Protein AF-A0A7J6WKR5-F1 (afdb_monomer)

Mean predicted aligned error: 14.26 Å

Nearest PDB structures (foldseek):
  4quv-assembly3_A  TM=8.326E-01  e=6.823E-03  Methylotuvimicrobium alcaliphilum 20Z
  4quv-assembly3_B  TM=7.853E-01  e=2.421E-02  Methylotuvimicrobium alcaliphilum 20Z
  8pmq-assembly1_9  TM=2.201E-01  e=3.379E+00  Saccharomyces cerevisiae

Secondary structure (DSSP, 8-state):
-PPPPPPPPPPPP--GGGSTT-S-TT--HHHHHHHHHHHHH-----SS-HHHHHHHHHHHHHHHHHHHHHHHHHHHHSTT-HHHHHHHHHHHHHHHHHHTSPPPPHHHHHHHHHHHHHHHHHHHHS--EEEE-PPPTTS---EEEE-HHHHHHHHHHHHHHHH-

Structure (mmCIF, N/CA/C/O backbone):
data_AF-A0A7J6WKR5-F1
#
_entry.id   AF-A0A7J6WKR5-F1
#
loop_
_atom_site.group_PDB
_atom_site.id
_atom_site.type_symbol
_atom_site.label_atom_id
_atom_site.label_alt_id
_atom_site.label_comp_id
_atom_site.label_asym_id
_atom_site.label_entity_id
_atom_site.label_seq_id
_atom_site.pdbx_PDB_ins_code
_atom_site.Cartn_x
_atom_site.Cartn_y
_atom_site.Cartn_z
_atom_site.occupancy
_atom_site.B_iso_or_equiv
_atom_site.auth_seq_id
_atom_site.auth_comp_id
_atom_site.auth_asym_id
_atom_site.auth_atom_id
_atom_site.pdbx_PDB_model_num
ATOM 1 N N . MET A 1 1 ? 6.166 -22.348 -33.312 1.00 37.72 1 MET A N 1
ATOM 2 C CA . MET A 1 1 ? 7.416 -22.654 -32.580 1.00 37.72 1 MET A CA 1
ATOM 3 C C . MET A 1 1 ? 8.183 -21.352 -32.385 1.00 37.72 1 MET A C 1
ATOM 5 O O . MET A 1 1 ? 8.940 -20.948 -33.257 1.00 37.72 1 MET A O 1
ATOM 9 N N . HIS A 1 2 ? 7.884 -20.626 -31.305 1.00 41.44 2 HIS A N 1
ATOM 10 C CA . HIS A 1 2 ? 8.525 -19.345 -31.001 1.00 41.44 2 HIS A CA 1
ATOM 11 C C . HIS A 1 2 ? 9.958 -19.593 -30.516 1.00 41.44 2 HIS A C 1
ATOM 13 O O . HIS A 1 2 ? 10.165 -20.259 -29.505 1.00 41.44 2 HIS A O 1
ATOM 19 N N . ARG A 1 3 ? 10.943 -19.084 -31.263 1.00 36.41 3 ARG A N 1
ATOM 20 C CA . ARG A 1 3 ? 12.356 -19.072 -30.868 1.00 36.41 3 ARG A CA 1
ATOM 21 C C . ARG A 1 3 ? 12.500 -18.198 -29.621 1.00 36.41 3 ARG A C 1
ATOM 23 O O . ARG A 1 3 ? 12.219 -17.004 -29.682 1.00 36.41 3 ARG A O 1
ATOM 30 N N . ALA A 1 4 ? 12.948 -18.788 -28.517 1.00 44.19 4 ALA A N 1
ATOM 31 C CA . ALA A 1 4 ? 13.496 -18.032 -27.401 1.00 44.19 4 ALA A CA 1
ATOM 32 C C . ALA A 1 4 ? 14.691 -17.218 -27.924 1.00 44.19 4 ALA A C 1
ATOM 34 O O . ALA A 1 4 ? 15.640 -17.789 -28.465 1.00 44.19 4 ALA A O 1
ATOM 35 N N . ALA A 1 5 ? 14.619 -15.890 -27.831 1.00 51.00 5 ALA A N 1
ATOM 36 C CA . ALA A 1 5 ? 15.780 -15.045 -28.067 1.00 51.00 5 ALA A CA 1
ATOM 37 C C . ALA A 1 5 ? 16.771 -15.282 -26.920 1.00 51.00 5 ALA A C 1
ATOM 39 O O . ALA A 1 5 ? 16.381 -15.256 -25.752 1.00 51.00 5 ALA A O 1
ATOM 40 N N . ALA A 1 6 ? 18.027 -15.574 -27.260 1.00 41.28 6 ALA A N 1
ATOM 41 C CA . ALA A 1 6 ? 19.091 -15.796 -26.289 1.00 41.28 6 ALA A CA 1
ATOM 42 C C . ALA A 1 6 ? 19.244 -14.579 -25.351 1.00 41.28 6 ALA A C 1
ATOM 44 O O . ALA A 1 6 ? 19.039 -13.446 -25.802 1.00 41.28 6 ALA A O 1
ATOM 45 N N . PRO A 1 7 ? 19.606 -14.782 -24.069 1.00 47.62 7 PRO A N 1
ATOM 46 C CA . PRO A 1 7 ? 19.887 -13.674 -23.166 1.00 47.62 7 PRO A CA 1
ATOM 47 C C . PRO A 1 7 ? 21.025 -12.809 -23.738 1.00 47.62 7 PRO A C 1
ATOM 49 O O . PRO A 1 7 ? 22.001 -13.361 -24.260 1.00 47.62 7 PRO A O 1
ATOM 52 N N . PRO A 1 8 ? 20.913 -11.470 -23.680 1.00 49.91 8 PRO A N 1
ATOM 53 C CA . PRO A 1 8 ? 21.965 -10.584 -24.156 1.00 49.91 8 PRO A CA 1
ATOM 54 C C . PRO A 1 8 ? 23.244 -10.829 -23.349 1.00 49.91 8 PRO A C 1
ATOM 56 O O . PRO A 1 8 ? 23.223 -10.845 -22.119 1.00 49.91 8 PRO A O 1
ATOM 59 N N . GLN A 1 9 ? 24.351 -11.058 -24.059 1.00 43.44 9 GLN A N 1
ATOM 60 C CA . GLN A 1 9 ? 25.679 -11.185 -23.461 1.00 43.44 9 GLN A CA 1
ATOM 61 C C . GLN A 1 9 ? 26.013 -9.902 -22.680 1.00 43.44 9 GLN A C 1
ATOM 63 O O . GLN A 1 9 ? 25.662 -8.816 -23.157 1.00 43.44 9 GLN A O 1
ATOM 68 N N . PRO A 1 10 ? 26.691 -9.990 -21.520 1.00 43.91 10 PRO A N 1
ATOM 69 C CA . PRO A 1 10 ? 27.156 -8.812 -20.801 1.00 43.91 10 PRO A CA 1
ATOM 70 C C . PRO A 1 10 ? 28.020 -7.970 -21.737 1.00 43.91 10 PRO A C 1
ATOM 72 O O . PRO A 1 10 ? 29.053 -8.438 -22.219 1.00 43.91 10 PRO A O 1
ATOM 75 N N . GLN A 1 11 ? 27.585 -6.747 -22.039 1.00 50.06 11 GLN A N 1
ATOM 76 C CA . GLN A 1 11 ? 28.440 -5.829 -22.776 1.00 50.06 11 GLN A CA 1
ATOM 77 C C . GLN A 1 11 ? 29.616 -5.445 -21.870 1.00 50.06 11 GLN A C 1
ATOM 79 O O . GLN A 1 11 ? 29.405 -5.205 -20.676 1.00 50.06 11 GLN A O 1
ATOM 84 N N . PRO A 1 12 ? 30.853 -5.421 -22.396 1.00 45.09 12 PRO A N 1
ATOM 85 C CA . PRO A 1 12 ? 31.997 -4.980 -21.618 1.00 45.09 12 PRO A CA 1
ATOM 86 C C . PRO A 1 12 ? 31.751 -3.547 -21.122 1.00 45.09 12 PRO A C 1
ATOM 88 O O . PRO A 1 12 ? 31.059 -2.782 -21.801 1.00 45.09 12 PRO A O 1
ATOM 91 N N . PRO A 1 13 ? 32.288 -3.174 -19.947 1.00 50.47 13 PRO A N 1
ATOM 92 C CA . PRO A 1 13 ? 32.123 -1.829 -19.413 1.00 50.47 13 PRO A CA 1
ATOM 93 C C . PRO A 1 13 ? 32.519 -0.809 -20.481 1.00 50.47 13 PRO A C 1
ATOM 95 O O . PRO A 1 13 ? 33.564 -0.956 -21.121 1.00 50.47 13 PRO A O 1
ATOM 98 N N . VAL A 1 14 ? 31.666 0.198 -20.692 1.00 49.53 14 VAL A N 1
ATOM 99 C CA . VAL A 1 14 ? 31.933 1.279 -21.644 1.00 49.53 14 VAL A CA 1
ATOM 100 C C . VAL A 1 14 ? 33.263 1.905 -21.248 1.00 49.53 14 VAL A C 1
ATOM 102 O O . VAL A 1 14 ? 33.390 2.534 -20.197 1.00 49.53 14 VAL A O 1
ATOM 105 N N . ARG A 1 15 ? 34.287 1.659 -22.066 1.00 46.62 15 ARG A N 1
ATOM 106 C CA . ARG A 1 15 ? 35.619 2.214 -21.860 1.00 46.62 15 ARG A CA 1
ATOM 107 C C . ARG A 1 15 ? 35.480 3.732 -21.900 1.00 46.62 15 ARG A C 1
ATOM 109 O O . ARG A 1 15 ? 34.820 4.254 -22.793 1.00 46.62 15 ARG A O 1
ATOM 116 N N . ALA A 1 16 ? 36.068 4.419 -20.920 1.00 46.03 16 ALA A N 1
ATOM 117 C CA . ALA A 1 16 ? 35.897 5.860 -20.694 1.00 46.03 16 ALA A CA 1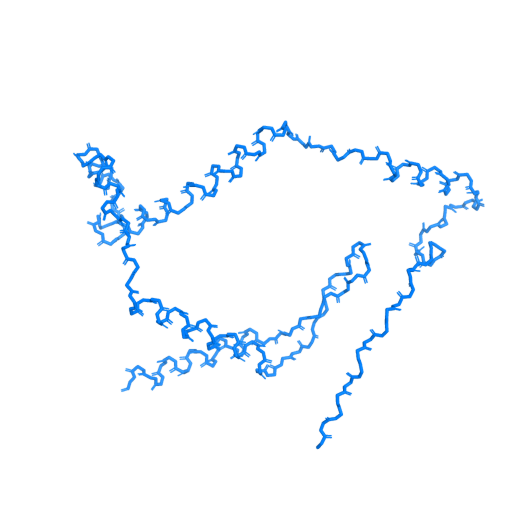
ATOM 118 C C . ALA A 1 16 ? 36.159 6.740 -21.937 1.00 46.03 16 ALA A C 1
ATOM 120 O O . ALA A 1 16 ? 35.695 7.871 -21.996 1.00 46.03 16 ALA A O 1
ATOM 121 N N . GLU A 1 17 ? 36.851 6.200 -22.945 1.00 45.44 17 GLU A N 1
ATOM 122 C CA . GLU A 1 17 ? 37.065 6.818 -24.258 1.00 45.44 17 GLU A CA 1
ATOM 123 C C . GLU A 1 17 ? 35.780 7.047 -25.082 1.00 45.44 17 GLU A C 1
ATOM 125 O O . GLU A 1 17 ? 35.776 7.904 -25.957 1.00 45.44 17 GLU A O 1
ATOM 130 N N . ASN A 1 18 ? 34.685 6.331 -24.798 1.00 46.44 18 ASN A N 1
ATOM 131 C CA . ASN A 1 18 ? 33.443 6.374 -25.585 1.00 46.44 18 ASN A CA 1
ATOM 132 C C . ASN A 1 18 ? 32.334 7.245 -24.960 1.00 46.44 18 ASN A C 1
ATOM 134 O O . ASN A 1 18 ? 31.191 7.203 -25.416 1.00 46.44 18 ASN A O 1
ATOM 138 N N . VAL A 1 19 ? 32.642 8.017 -23.911 1.00 49.91 19 VAL A N 1
ATOM 139 C CA . VAL A 1 19 ? 31.703 8.975 -23.307 1.00 49.91 19 VAL A CA 1
ATOM 140 C C . VAL A 1 19 ? 31.736 10.278 -24.122 1.00 49.91 19 VAL A C 1
ATOM 142 O O . VAL A 1 19 ? 32.776 10.943 -24.149 1.00 49.91 19 VAL A O 1
ATOM 145 N N . PRO A 1 20 ? 30.635 10.683 -24.788 1.00 37.56 20 PRO A N 1
ATOM 146 C CA . PRO A 1 20 ? 30.607 11.927 -25.551 1.00 37.56 20 PRO A CA 1
ATOM 147 C C . PRO A 1 20 ? 30.777 13.110 -24.590 1.00 37.56 20 PRO A C 1
ATOM 149 O O . PRO A 1 20 ? 29.918 13.345 -23.743 1.00 37.56 20 PRO A O 1
ATOM 152 N N . GLY A 1 21 ? 31.902 13.824 -24.698 1.00 47.34 21 GLY A N 1
ATOM 153 C CA . GLY A 1 21 ? 32.253 14.953 -23.824 1.00 47.34 21 GLY A CA 1
ATOM 154 C C . GLY A 1 21 ? 33.444 14.722 -22.884 1.00 47.34 21 GLY A C 1
ATOM 155 O O . GLY A 1 21 ? 33.792 15.629 -22.138 1.00 47.34 21 GLY A O 1
ATOM 156 N N . ALA A 1 22 ? 34.105 13.558 -22.928 1.00 42.44 22 ALA A N 1
ATOM 157 C CA . ALA A 1 22 ? 35.316 13.291 -22.135 1.00 42.44 22 ALA A CA 1
ATOM 158 C C . ALA A 1 22 ? 36.605 13.942 -22.687 1.00 42.44 22 ALA A C 1
ATOM 160 O O . ALA A 1 22 ? 37.663 13.834 -22.070 1.00 42.44 22 ALA A O 1
ATOM 161 N N . ALA A 1 23 ? 36.533 14.622 -23.833 1.00 39.88 23 ALA A N 1
ATOM 162 C CA . ALA A 1 23 ? 37.612 15.469 -24.322 1.00 39.88 23 ALA A CA 1
ATOM 163 C C . ALA A 1 23 ? 37.349 16.906 -23.853 1.00 39.88 23 ALA A C 1
ATOM 165 O O . ALA A 1 23 ? 36.483 17.591 -24.398 1.00 39.88 23 ALA A O 1
ATOM 166 N N . GLY A 1 24 ? 38.090 17.360 -22.838 1.00 46.44 24 GLY A N 1
ATOM 167 C CA . GLY A 1 24 ? 38.264 18.797 -22.618 1.00 46.44 24 GLY A CA 1
ATOM 168 C C . GLY A 1 24 ? 38.834 19.454 -23.886 1.00 46.44 24 GLY A C 1
ATOM 169 O O . GLY A 1 24 ? 39.403 18.743 -24.722 1.00 46.44 24 GLY A O 1
ATOM 170 N N . PRO A 1 25 ? 38.699 20.779 -24.057 1.00 45.28 25 PRO A N 1
ATOM 171 C CA . PRO A 1 25 ? 39.058 21.459 -25.304 1.00 45.28 25 PRO A CA 1
ATOM 172 C C . PRO A 1 25 ? 40.533 21.306 -25.736 1.00 45.28 25 PRO A C 1
ATOM 174 O O . PRO A 1 25 ? 40.849 21.631 -26.877 1.00 45.28 25 PRO A O 1
ATOM 177 N N . ASP A 1 26 ? 41.411 20.739 -24.894 1.00 50.62 26 ASP A N 1
ATOM 178 C CA . ASP A 1 26 ? 42.863 20.865 -25.058 1.00 50.62 26 ASP A CA 1
ATOM 179 C C . ASP A 1 26 ? 43.654 19.535 -25.008 1.00 50.62 26 ASP A C 1
ATOM 181 O O . ASP A 1 26 ? 44.878 19.547 -25.074 1.00 50.62 26 ASP A O 1
ATOM 185 N N . GLY A 1 27 ? 43.004 18.365 -24.928 1.00 52.91 27 GLY A N 1
ATOM 186 C CA . GLY A 1 27 ? 43.699 17.067 -25.048 1.00 52.91 27 GLY A CA 1
ATOM 187 C C . GLY A 1 27 ? 44.722 16.736 -23.943 1.00 52.91 27 GLY A C 1
ATOM 188 O O . GLY A 1 27 ? 45.566 15.863 -24.145 1.00 52.91 27 GLY A O 1
ATOM 189 N N . ASP A 1 28 ? 44.645 17.400 -22.788 1.00 50.28 28 ASP A N 1
ATOM 190 C CA . ASP A 1 28 ? 45.588 17.218 -21.681 1.00 50.28 28 ASP A CA 1
ATOM 191 C C . ASP A 1 28 ? 45.216 16.008 -20.782 1.00 50.28 28 ASP A C 1
ATOM 193 O O . ASP A 1 28 ? 44.116 15.973 -20.206 1.00 50.28 28 ASP A O 1
ATOM 197 N N . PRO A 1 29 ? 46.093 14.990 -20.644 1.00 53.47 29 PRO A N 1
ATOM 198 C CA . PRO A 1 29 ? 45.844 13.808 -19.818 1.00 53.47 29 PRO A CA 1
ATOM 199 C C . PRO A 1 29 ? 45.745 14.090 -18.306 1.00 53.47 29 PRO A C 1
ATOM 201 O O . PRO A 1 29 ? 45.172 13.256 -17.597 1.00 53.47 29 PRO A O 1
ATOM 204 N N . GLU A 1 30 ? 46.216 15.241 -17.806 1.00 54.09 30 GLU A N 1
ATOM 205 C CA . GLU A 1 30 ? 46.112 15.611 -16.379 1.00 54.09 30 GLU A CA 1
ATOM 206 C C . GLU A 1 30 ? 44.669 15.888 -15.930 1.00 54.09 30 GLU A C 1
ATOM 208 O O . GLU A 1 30 ? 44.291 15.637 -14.781 1.00 54.09 30 GLU A O 1
ATOM 213 N N . CYS A 1 31 ? 43.809 16.336 -16.848 1.00 50.38 31 CYS A N 1
ATOM 214 C CA . CYS A 1 31 ? 42.398 16.551 -16.546 1.00 50.38 31 CYS A CA 1
ATOM 215 C C . CYS A 1 31 ? 41.733 15.212 -16.184 1.00 50.38 31 CYS A C 1
ATOM 217 O O . CYS A 1 31 ? 41.035 15.094 -15.180 1.00 50.38 31 CYS A O 1
ATOM 219 N N . CYS A 1 32 ? 42.031 14.149 -16.935 1.00 48.81 32 CYS A N 1
ATOM 220 C CA . CYS A 1 32 ? 41.427 12.829 -16.747 1.00 48.81 32 CYS A CA 1
ATOM 221 C C . CYS A 1 32 ? 41.823 12.161 -15.411 1.00 48.81 32 CYS A C 1
ATOM 223 O O . CYS A 1 32 ? 41.017 11.424 -14.831 1.00 48.81 32 CYS A O 1
ATOM 225 N N . SER A 1 33 ? 43.022 12.437 -14.877 1.00 55.06 33 SER A N 1
ATOM 226 C CA . SER A 1 33 ? 43.387 12.047 -13.504 1.00 55.06 33 SER A CA 1
ATOM 227 C C . SER A 1 33 ? 42.656 12.891 -12.458 1.00 55.06 33 SER A C 1
ATOM 229 O O . SER A 1 33 ? 42.141 12.323 -11.496 1.00 55.06 33 SER A O 1
ATOM 231 N N . SER A 1 34 ? 42.495 14.197 -12.696 1.00 47.34 34 SER A N 1
ATOM 232 C CA . SER A 1 34 ? 41.725 15.092 -11.819 1.00 47.34 34 SER A CA 1
ATOM 233 C C . SER A 1 34 ? 40.255 14.665 -11.684 1.00 47.34 34 SER A C 1
ATOM 235 O O . SER A 1 34 ? 39.728 14.602 -10.572 1.00 47.34 34 SER A O 1
ATOM 237 N N . TRP A 1 35 ? 39.596 14.265 -12.779 1.00 50.00 35 TRP A N 1
ATOM 238 C CA . TRP A 1 35 ? 38.218 13.751 -12.732 1.00 50.00 35 TRP A CA 1
ATOM 239 C C . TRP A 1 35 ? 38.116 12.418 -11.983 1.00 50.00 35 TRP A C 1
ATOM 241 O O . TRP A 1 35 ? 37.158 12.210 -11.241 1.00 50.00 35 TRP A O 1
ATOM 251 N N . LYS A 1 36 ? 39.103 11.520 -12.114 1.00 53.25 36 LYS A N 1
ATOM 252 C CA . LYS A 1 36 ? 39.134 10.267 -11.339 1.00 53.25 36 LYS A CA 1
ATOM 253 C C . LYS A 1 36 ? 39.293 10.527 -9.844 1.00 53.25 36 LYS A C 1
ATOM 255 O O . LYS A 1 36 ? 38.587 9.903 -9.060 1.00 53.25 36 LYS A O 1
ATOM 260 N N . GLU A 1 37 ? 40.167 11.447 -9.453 1.00 54.16 37 GLU A N 1
ATOM 261 C CA . GLU A 1 37 ? 40.353 11.825 -8.047 1.00 54.16 37 GLU A CA 1
ATOM 262 C C . GLU A 1 37 ? 39.116 12.537 -7.483 1.00 54.16 37 GLU A C 1
ATOM 264 O O . GLU A 1 37 ? 38.698 12.248 -6.365 1.00 54.16 37 GLU A O 1
ATOM 269 N N . THR A 1 38 ? 38.460 13.378 -8.286 1.00 52.69 38 THR A N 1
ATOM 270 C CA . THR A 1 38 ? 37.254 14.121 -7.882 1.00 52.69 38 THR A CA 1
ATOM 271 C C . THR A 1 38 ? 36.038 13.205 -7.702 1.00 52.69 38 THR A C 1
ATOM 273 O O . THR A 1 38 ? 35.326 13.322 -6.708 1.00 52.69 38 THR A O 1
ATOM 276 N N . ILE A 1 39 ? 35.830 12.236 -8.604 1.00 56.53 39 ILE A N 1
ATOM 277 C CA . ILE A 1 39 ? 34.724 11.261 -8.521 1.00 56.53 39 ILE A CA 1
ATOM 278 C C . ILE A 1 39 ? 34.938 10.264 -7.366 1.00 56.53 39 ILE A C 1
ATOM 280 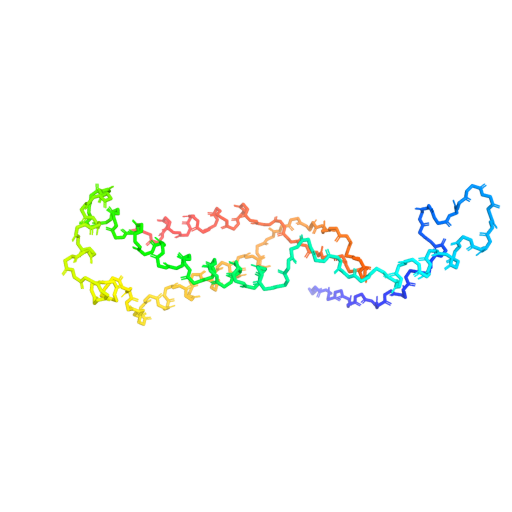O O . ILE A 1 39 ? 33.971 9.813 -6.756 1.00 56.53 39 ILE A O 1
ATOM 284 N N . MET A 1 40 ? 36.192 9.923 -7.038 1.00 54.84 40 MET A N 1
ATOM 285 C CA . MET A 1 40 ? 36.520 9.026 -5.917 1.00 54.84 40 MET A CA 1
ATOM 286 C C . MET A 1 40 ? 36.443 9.725 -4.545 1.00 54.84 40 MET A C 1
ATOM 288 O O . MET A 1 40 ? 36.316 9.042 -3.529 1.00 54.84 40 MET A O 1
ATOM 292 N N . ALA A 1 41 ? 36.531 11.061 -4.496 1.00 49.91 41 ALA A N 1
ATOM 293 C CA . ALA A 1 41 ? 36.611 11.843 -3.257 1.00 49.91 41 ALA A CA 1
ATOM 294 C C . ALA A 1 41 ? 35.277 12.453 -2.787 1.00 49.91 41 ALA A C 1
ATOM 296 O O . ALA A 1 41 ? 35.216 13.004 -1.681 1.00 49.91 41 ALA A O 1
ATOM 297 N N . GLU A 1 42 ? 34.196 12.355 -3.566 1.00 49.25 42 GLU A N 1
ATOM 298 C CA . GLU A 1 42 ? 32.880 12.832 -3.135 1.00 49.25 42 GLU A CA 1
ATOM 299 C C . GLU A 1 42 ? 32.293 11.900 -2.064 1.00 49.25 42 GLU A C 1
ATOM 301 O O . GLU A 1 42 ? 31.536 10.964 -2.315 1.00 49.25 42 GLU A O 1
ATOM 306 N N . THR A 1 43 ? 32.652 12.174 -0.810 1.00 55.94 43 THR A N 1
ATOM 307 C CA . THR A 1 43 ? 31.911 11.654 0.340 1.00 55.94 43 THR A CA 1
ATOM 308 C C . THR A 1 43 ? 30.474 12.157 0.194 1.00 55.94 43 THR A C 1
ATOM 310 O O . THR A 1 43 ? 30.301 13.372 0.061 1.00 55.94 43 THR A O 1
ATOM 313 N N . PRO A 1 44 ? 29.445 11.287 0.197 1.00 60.62 44 PRO A N 1
ATOM 314 C CA . PRO A 1 44 ? 28.071 11.713 -0.020 1.00 60.62 44 PRO A CA 1
ATOM 315 C C . PRO A 1 44 ? 27.724 12.781 1.012 1.00 60.62 44 PRO A C 1
ATOM 317 O O . PRO A 1 44 ? 27.605 12.510 2.210 1.00 60.62 44 PRO A O 1
ATOM 320 N N . LYS A 1 45 ? 27.621 14.026 0.541 1.00 55.66 45 LYS A N 1
ATOM 321 C CA . LYS A 1 45 ? 27.311 15.177 1.375 1.00 55.66 45 LYS A CA 1
ATOM 322 C C . LYS A 1 45 ? 25.848 15.061 1.763 1.00 55.66 45 LYS A C 1
ATOM 324 O O . LYS A 1 45 ? 24.956 15.514 1.052 1.00 55.66 45 LYS A O 1
ATOM 329 N N . MET A 1 46 ? 25.602 14.391 2.882 1.00 60.50 46 MET A N 1
ATOM 330 C CA . MET A 1 46 ? 24.283 14.320 3.487 1.00 60.50 46 MET A CA 1
ATOM 331 C C . MET A 1 46 ? 23.794 15.757 3.702 1.00 60.50 46 MET A C 1
ATOM 333 O O . MET A 1 46 ? 24.396 16.522 4.452 1.00 60.50 46 MET A O 1
ATOM 337 N N . VAL A 1 47 ? 22.721 16.136 3.004 1.00 68.06 47 VAL A N 1
ATOM 338 C CA . VAL A 1 47 ? 22.147 17.496 3.049 1.00 68.06 47 VAL A CA 1
ATOM 339 C C . VAL A 1 47 ? 21.658 17.843 4.466 1.00 68.06 47 VAL A C 1
ATOM 341 O O . VAL A 1 47 ? 21.558 19.009 4.830 1.00 68.06 47 VAL A O 1
ATOM 344 N N . HIS A 1 48 ? 21.385 16.816 5.277 1.00 66.06 48 HIS A N 1
ATOM 345 C CA . HIS A 1 48 ? 20.949 16.905 6.667 1.00 66.06 48 HIS A CA 1
ATOM 346 C C . HIS A 1 48 ? 21.811 15.997 7.547 1.00 66.06 48 HIS A C 1
ATOM 348 O O . HIS A 1 48 ? 22.395 15.025 7.068 1.00 66.06 48 HIS A O 1
ATOM 354 N N . ALA A 1 49 ? 21.856 16.271 8.853 1.00 82.69 49 ALA A N 1
ATOM 355 C CA . ALA A 1 49 ? 22.485 15.357 9.800 1.00 82.69 49 ALA A CA 1
ATOM 356 C C . ALA A 1 49 ? 21.845 13.952 9.688 1.00 82.69 49 ALA A C 1
ATOM 358 O O . ALA A 1 49 ? 20.615 13.863 9.638 1.00 82.69 49 ALA A O 1
ATOM 359 N N . PRO A 1 50 ? 22.630 12.855 9.697 1.00 83.94 50 PRO A N 1
ATOM 360 C CA . PRO A 1 50 ? 22.125 11.491 9.490 1.00 83.94 50 PRO A CA 1
ATOM 361 C C . PRO A 1 50 ? 20.970 11.127 10.422 1.00 83.94 50 PRO A C 1
ATOM 363 O O . PRO A 1 50 ? 20.019 10.468 10.012 1.00 83.94 50 PRO A O 1
ATOM 366 N N . ILE A 1 51 ? 21.003 11.626 11.657 1.00 88.44 51 ILE A N 1
ATOM 367 C CA . ILE A 1 51 ? 19.935 11.425 12.634 1.00 88.44 51 ILE A CA 1
ATOM 368 C C . ILE A 1 51 ? 18.592 12.019 12.188 1.00 88.44 51 ILE A C 1
ATOM 370 O O . ILE A 1 51 ? 17.563 11.370 12.340 1.00 88.44 51 ILE A O 1
ATOM 374 N N . VAL A 1 52 ? 18.592 13.209 11.581 1.00 90.81 52 VAL A N 1
ATOM 375 C CA . VAL A 1 52 ? 17.372 13.873 11.095 1.00 90.81 52 VAL A CA 1
ATOM 376 C C . VAL A 1 52 ? 16.768 13.075 9.943 1.00 90.81 52 VAL A C 1
ATOM 378 O O . VAL A 1 52 ? 15.554 12.899 9.893 1.00 90.81 52 VAL A O 1
ATOM 381 N N . THR A 1 53 ? 17.610 12.533 9.059 1.00 89.06 53 THR A N 1
ATOM 382 C CA . THR A 1 53 ? 17.176 11.666 7.957 1.00 89.06 53 THR A CA 1
ATOM 383 C C . THR A 1 53 ? 16.539 10.372 8.463 1.00 89.06 53 THR A C 1
ATOM 385 O O . THR A 1 53 ? 15.465 10.001 8.000 1.00 89.06 53 THR A O 1
ATOM 388 N N . TYR A 1 54 ? 17.149 9.684 9.431 1.00 92.56 54 TYR A N 1
ATOM 389 C CA . TYR A 1 54 ? 16.560 8.451 9.965 1.00 92.56 54 TYR A CA 1
ATOM 390 C C . TYR A 1 54 ? 15.267 8.712 10.737 1.00 92.56 54 TYR A C 1
ATOM 392 O O . TYR A 1 54 ? 14.286 7.994 10.548 1.00 92.56 54 TYR A O 1
ATOM 400 N N . VAL A 1 55 ? 15.237 9.761 11.564 1.00 94.50 55 VAL A N 1
ATOM 401 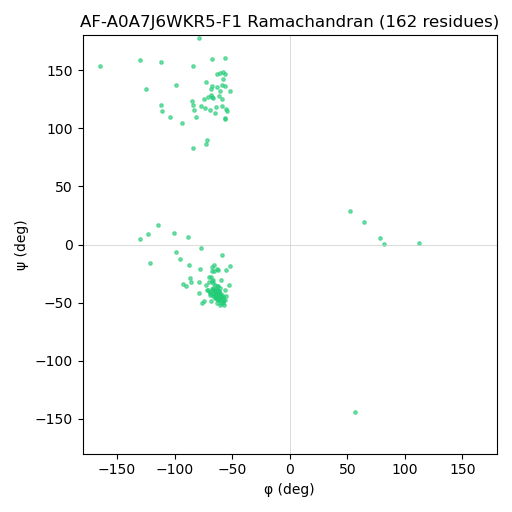C CA . VAL A 1 55 ? 14.036 10.142 12.316 1.00 94.50 55 VAL A CA 1
ATOM 402 C C . VAL A 1 55 ? 12.895 10.502 11.368 1.00 94.50 55 VAL A C 1
ATOM 404 O O . VAL A 1 55 ? 11.772 10.058 11.599 1.00 94.50 55 VAL A O 1
ATOM 407 N N . SER A 1 56 ? 13.152 11.245 10.289 1.00 93.25 56 SER A N 1
ATOM 408 C CA . SER A 1 56 ? 12.099 11.621 9.341 1.00 93.25 56 SER A CA 1
ATOM 409 C C . SER A 1 56 ? 11.543 10.411 8.586 1.00 93.25 56 SER A C 1
ATOM 411 O O . SER A 1 56 ? 10.326 10.252 8.516 1.00 93.25 56 SER A O 1
ATOM 413 N N . VAL A 1 57 ? 12.404 9.509 8.102 1.00 95.50 57 VAL A N 1
ATOM 414 C CA . VAL A 1 57 ? 11.980 8.279 7.411 1.00 95.50 57 VAL A CA 1
ATOM 415 C C . VAL A 1 57 ? 11.161 7.384 8.337 1.00 95.50 57 VAL A C 1
ATOM 417 O O . VAL A 1 57 ? 10.075 6.943 7.962 1.00 95.50 57 VAL A O 1
ATOM 420 N N . LEU A 1 58 ? 11.639 7.151 9.561 1.00 95.38 58 LEU A N 1
ATOM 421 C CA . LEU A 1 58 ? 10.908 6.349 10.542 1.00 95.38 58 LEU A CA 1
ATOM 422 C C . LEU A 1 58 ? 9.575 6.998 10.916 1.00 95.38 58 LEU A C 1
ATOM 424 O O . LEU A 1 58 ? 8.566 6.300 11.001 1.00 95.38 58 LEU A O 1
ATOM 428 N N . SER A 1 59 ? 9.543 8.322 11.073 1.00 94.38 59 SER A N 1
ATOM 429 C CA . SER A 1 59 ? 8.301 9.055 11.342 1.00 94.38 59 SER A CA 1
ATOM 430 C C . SER A 1 59 ? 7.294 8.875 10.209 1.00 94.38 59 SER A C 1
ATOM 432 O O . SER A 1 59 ? 6.139 8.568 10.474 1.00 94.38 59 SER A O 1
ATOM 434 N N . LEU A 1 60 ? 7.716 8.981 8.945 1.00 94.19 60 LEU A N 1
ATOM 435 C CA . LEU A 1 60 ? 6.826 8.773 7.799 1.00 94.19 60 LEU A CA 1
ATOM 436 C C . LEU A 1 60 ? 6.295 7.336 7.737 1.00 94.19 60 LEU A C 1
ATOM 438 O O . LEU A 1 60 ? 5.094 7.131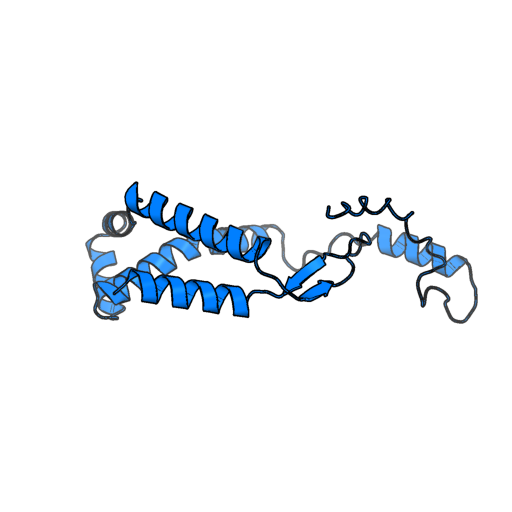 7.581 1.00 94.19 60 LEU A O 1
ATOM 442 N N . LEU A 1 61 ? 7.163 6.336 7.908 1.00 95.56 61 LEU A N 1
ATOM 443 C CA . LEU A 1 61 ? 6.756 4.928 7.860 1.00 95.56 61 LEU A CA 1
ATOM 444 C C . LEU A 1 61 ? 5.804 4.550 9.002 1.00 95.56 61 LEU A C 1
ATOM 446 O O . LEU A 1 61 ? 4.903 3.739 8.801 1.00 95.56 61 LEU A O 1
ATOM 450 N N . THR A 1 62 ? 5.988 5.137 10.185 1.00 93.88 62 THR A N 1
ATOM 451 C CA . THR A 1 62 ? 5.166 4.836 11.368 1.00 93.88 62 THR A CA 1
ATOM 452 C C . THR A 1 62 ? 3.881 5.655 11.439 1.00 93.88 62 THR A C 1
ATOM 454 O O . THR A 1 62 ? 2.878 5.135 11.918 1.00 93.88 62 THR A O 1
ATOM 457 N N . LEU A 1 63 ? 3.872 6.897 10.943 1.00 93.75 63 LEU A N 1
ATOM 458 C CA . LEU A 1 63 ? 2.711 7.789 11.002 1.00 93.75 63 LEU A CA 1
ATOM 459 C C . LEU A 1 63 ? 1.749 7.603 9.818 1.00 93.75 63 LEU A C 1
ATOM 461 O O . LEU A 1 63 ? 0.549 7.813 9.985 1.00 93.75 63 LEU A O 1
ATOM 465 N N . CYS A 1 64 ? 2.226 7.175 8.643 1.00 94.38 64 CYS A N 1
ATOM 466 C CA . CYS A 1 64 ? 1.365 6.983 7.468 1.00 94.38 64 CYS A CA 1
ATOM 467 C C . CYS A 1 64 ? 0.243 5.948 7.689 1.00 94.38 64 CYS A C 1
ATOM 469 O O . CYS A 1 64 ? -0.916 6.292 7.445 1.00 94.38 64 CYS A O 1
ATOM 471 N N . PRO A 1 65 ? 0.516 4.713 8.165 1.00 91.81 65 PRO A N 1
ATOM 472 C CA . PRO A 1 65 ? -0.539 3.728 8.403 1.00 91.81 65 PRO A CA 1
ATOM 473 C C . PRO A 1 65 ? -1.637 4.211 9.365 1.00 91.81 65 PRO A C 1
ATOM 475 O O . PRO A 1 65 ? -2.805 4.181 8.975 1.00 91.81 65 PRO A O 1
ATOM 478 N N . PRO A 1 66 ? -1.328 4.714 10.577 1.00 91.75 66 PRO A N 1
ATOM 479 C CA . PRO A 1 66 ? -2.373 5.172 11.479 1.00 91.75 66 PRO A CA 1
ATOM 480 C C . PRO A 1 66 ? -3.103 6.413 10.974 1.00 91.75 66 PRO A C 1
ATOM 482 O O . PRO A 1 66 ? -4.300 6.540 11.211 1.00 91.75 66 PRO A O 1
ATOM 485 N N . PHE A 1 67 ? -2.433 7.301 10.234 1.00 92.62 67 PHE A N 1
ATOM 486 C CA . PHE A 1 67 ? -3.096 8.442 9.609 1.00 92.62 67 PHE A CA 1
ATOM 487 C C . PHE A 1 67 ? -4.182 7.999 8.618 1.00 92.62 67 PHE A C 1
ATOM 489 O O . PHE A 1 67 ? -5.306 8.496 8.682 1.00 92.62 67 PHE A O 1
ATOM 496 N N . VAL A 1 68 ? -3.895 7.015 7.758 1.00 94.50 68 VAL A N 1
ATOM 497 C CA . VAL A 1 68 ? -4.889 6.463 6.819 1.00 94.50 68 VAL A CA 1
ATOM 498 C C . VAL A 1 68 ? -6.058 5.801 7.558 1.00 94.50 68 VAL A C 1
ATOM 500 O O . VAL A 1 68 ? -7.207 5.994 7.163 1.00 94.50 68 VAL A O 1
ATOM 503 N N . ILE A 1 69 ? -5.798 5.077 8.652 1.00 92.62 69 ILE A N 1
ATOM 504 C CA . ILE A 1 69 ? -6.860 4.474 9.478 1.00 92.62 69 ILE A CA 1
ATOM 505 C C . ILE A 1 69 ? -7.748 5.547 10.127 1.00 92.62 69 ILE A C 1
ATOM 507 O O . ILE A 1 69 ? -8.972 5.413 10.120 1.00 92.62 69 ILE A O 1
ATOM 511 N N . LEU A 1 70 ? -7.164 6.641 10.624 1.00 92.00 70 LEU A N 1
ATOM 512 C CA . LEU A 1 70 ? -7.922 7.768 11.176 1.00 92.00 70 LEU A CA 1
ATOM 513 C C . LEU A 1 70 ? -8.771 8.476 10.116 1.00 92.00 70 LEU A C 1
ATOM 515 O O . LEU A 1 70 ? -9.918 8.836 10.392 1.00 92.00 70 LEU A O 1
ATOM 519 N N . LEU A 1 71 ? -8.238 8.654 8.903 1.00 93.38 71 LEU A N 1
ATOM 520 C CA . LEU A 1 71 ? -8.997 9.207 7.780 1.00 93.38 71 LEU A CA 1
ATOM 521 C C . LEU A 1 71 ? -10.178 8.305 7.412 1.00 93.38 71 LEU A C 1
ATOM 523 O O . LEU A 1 71 ? -11.301 8.792 7.291 1.00 93.38 71 LEU A O 1
ATOM 527 N N . TRP A 1 72 ? -9.947 6.996 7.294 1.00 94.38 72 TRP A N 1
ATOM 528 C CA . TRP A 1 72 ? -11.007 6.024 7.033 1.00 94.38 72 TRP A CA 1
ATOM 529 C C . TRP A 1 72 ? -12.091 6.065 8.117 1.00 94.38 72 TRP A C 1
ATOM 531 O O . TRP A 1 72 ? -13.270 6.190 7.791 1.00 94.38 72 TRP A O 1
ATOM 541 N N . TYR A 1 73 ? -11.708 6.036 9.397 1.00 92.44 73 TYR A N 1
ATOM 542 C CA . TYR A 1 73 ? -12.664 6.099 10.502 1.00 92.44 73 TYR A CA 1
ATOM 543 C C . TYR A 1 73 ? -13.480 7.393 10.468 1.00 92.44 73 TYR A C 1
ATOM 545 O O . TYR A 1 73 ? -14.700 7.356 10.611 1.00 92.44 73 TYR A O 1
ATOM 553 N N . THR A 1 74 ? -12.823 8.526 10.209 1.00 93.69 74 THR A N 1
ATOM 554 C CA . THR A 1 74 ? -13.496 9.827 10.119 1.00 93.69 74 THR A CA 1
ATOM 555 C C . THR A 1 74 ? -14.552 9.829 9.017 1.00 93.69 74 THR A C 1
ATOM 557 O O . THR A 1 74 ? -15.675 10.268 9.245 1.00 93.69 74 THR A O 1
ATOM 560 N N . MET A 1 75 ? -14.223 9.291 7.842 1.00 94.25 75 MET A N 1
ATOM 561 C CA . MET A 1 75 ? -15.141 9.254 6.701 1.00 94.25 75 MET A CA 1
ATOM 562 C C . MET A 1 75 ? -16.277 8.239 6.864 1.00 94.25 75 MET A C 1
ATOM 564 O O . MET A 1 75 ? -17.377 8.496 6.389 1.00 94.25 75 MET A O 1
ATOM 568 N N . VAL A 1 76 ? -16.022 7.093 7.501 1.00 92.94 76 VAL A N 1
ATOM 569 C CA . VAL A 1 76 ? -16.991 5.986 7.580 1.00 92.94 76 VAL A CA 1
ATOM 570 C C . VAL A 1 76 ? -17.858 6.039 8.840 1.00 92.94 76 VAL A C 1
ATOM 572 O O . VAL A 1 76 ? -19.019 5.652 8.782 1.00 92.94 76 VAL A O 1
ATOM 575 N N . HIS A 1 77 ? -17.320 6.507 9.970 1.00 90.12 77 HIS A N 1
ATOM 576 C CA . HIS A 1 77 ? -17.980 6.423 11.282 1.00 90.12 77 HIS A CA 1
ATOM 577 C C . HIS A 1 77 ? -18.217 7.780 11.955 1.00 90.12 77 HIS A C 1
ATOM 579 O O . HIS A 1 77 ? -18.988 7.851 12.910 1.00 90.12 77 HIS A O 1
ATOM 585 N N . ALA A 1 78 ? -17.558 8.848 11.494 1.00 90.44 78 ALA A N 1
ATOM 586 C CA . ALA A 1 78 ? -17.716 10.194 12.046 1.00 90.44 78 ALA A CA 1
ATOM 587 C C . ALA A 1 78 ? -18.339 11.183 11.046 1.00 90.44 78 ALA A C 1
ATOM 589 O O . ALA A 1 78 ? -18.195 12.389 11.228 1.00 90.44 78 ALA A O 1
ATOM 590 N N . ASP A 1 79 ? -18.973 10.687 9.976 1.00 90.75 79 ASP A N 1
ATOM 591 C CA . ASP A 1 79 ? -19.621 11.492 8.925 1.00 90.75 79 ASP A CA 1
ATOM 592 C C . ASP A 1 79 ? -18.705 12.579 8.315 1.00 90.75 79 ASP A C 1
ATOM 594 O O . ASP A 1 79 ? -19.150 13.644 7.890 1.00 90.75 79 ASP A O 1
ATOM 598 N N . GLY A 1 80 ? -17.389 12.342 8.305 1.00 90.69 80 GLY A N 1
ATOM 599 C CA . GLY A 1 80 ? -16.379 13.306 7.858 1.00 90.69 80 GLY A CA 1
ATOM 600 C C . GLY A 1 80 ? -15.978 14.367 8.898 1.00 90.69 80 GLY A C 1
ATOM 601 O O . GLY A 1 80 ? -15.123 15.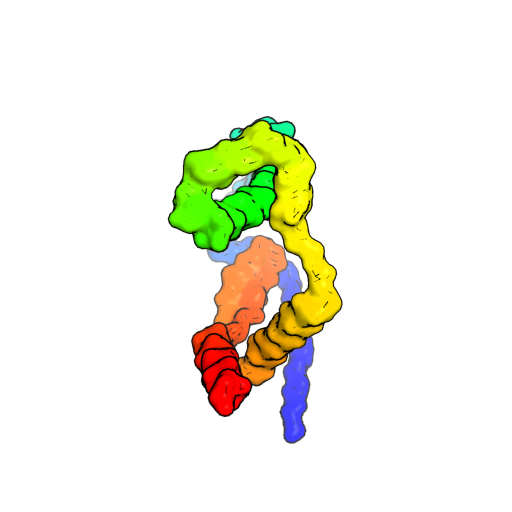207 8.614 1.00 90.69 80 GLY A O 1
ATOM 602 N N . SER A 1 81 ? -16.542 14.348 10.109 1.00 94.19 81 SER A N 1
ATOM 603 C CA . SER A 1 81 ? -16.255 15.312 11.178 1.00 94.19 81 SER A CA 1
ATOM 604 C C . SER A 1 81 ? -14.977 14.976 11.952 1.00 94.19 81 SER A C 1
ATOM 606 O O . SER A 1 81 ? -14.930 14.066 12.782 1.00 94.19 81 SER A O 1
ATOM 608 N N . VAL A 1 82 ? -13.938 15.794 11.758 1.00 92.19 82 VAL A N 1
ATOM 609 C CA . VAL A 1 82 ? -12.656 15.673 12.482 1.00 92.19 82 VAL A CA 1
ATOM 610 C C . VAL A 1 82 ? -12.832 15.872 13.991 1.00 92.19 82 VAL A C 1
ATOM 612 O O . VAL A 1 82 ? -12.176 15.206 14.792 1.00 92.19 82 VAL A O 1
ATOM 615 N N . VAL A 1 83 ? -13.745 16.761 14.392 1.00 93.50 83 VAL A N 1
ATOM 616 C CA . VAL A 1 83 ? -14.017 17.054 15.808 1.00 93.50 83 VAL A CA 1
ATOM 617 C C . VAL A 1 83 ? -14.586 15.823 16.513 1.00 93.50 83 VAL A C 1
ATOM 619 O O . VAL A 1 83 ? -14.195 15.517 17.637 1.00 93.50 83 VAL A O 1
ATOM 622 N N . GLN A 1 84 ? -15.471 15.080 15.848 1.00 90.19 84 GLN A N 1
ATOM 623 C CA . GLN A 1 84 ? -16.064 13.868 16.406 1.00 90.19 84 GLN A CA 1
ATOM 624 C C . GLN A 1 84 ? -15.035 12.738 16.540 1.00 90.19 84 GLN A C 1
ATOM 626 O O . GLN A 1 84 ? -14.981 12.096 17.590 1.00 90.19 84 GLN A O 1
ATOM 631 N N . THR A 1 85 ? -14.156 12.556 15.548 1.00 90.19 85 THR A N 1
ATOM 632 C CA . THR A 1 85 ? -13.022 11.621 15.652 1.00 90.19 85 THR A CA 1
ATOM 633 C C . THR A 1 85 ? -12.082 11.997 16.799 1.00 90.19 85 THR A C 1
ATOM 635 O O . THR A 1 85 ? -11.686 11.132 17.579 1.00 90.19 85 THR A O 1
ATOM 638 N N . TRP A 1 86 ? -11.755 13.283 16.952 1.00 90.69 86 TRP A N 1
ATOM 639 C CA . TRP A 1 86 ? -10.907 13.766 18.046 1.00 90.69 86 TRP A CA 1
ATOM 640 C C . TRP A 1 86 ? -11.535 13.515 19.421 1.00 90.69 86 TRP A C 1
ATOM 642 O O . TRP A 1 86 ? -10.873 13.017 20.331 1.00 90.69 86 TRP A O 1
ATOM 652 N N . ASN A 1 87 ? -12.833 13.795 19.565 1.00 92.44 87 ASN A N 1
ATOM 653 C CA . ASN A 1 87 ? -13.568 13.529 20.799 1.00 92.44 87 ASN A CA 1
ATOM 654 C C . ASN A 1 87 ? -13.582 12.034 21.139 1.00 92.44 87 ASN A C 1
ATOM 656 O O . ASN A 1 87 ? -13.362 11.674 22.294 1.00 92.44 87 ASN A O 1
ATOM 660 N N . TYR A 1 88 ? -13.775 11.168 20.141 1.00 88.81 88 TYR A N 1
ATOM 661 C CA . TYR A 1 88 ? -13.718 9.718 20.314 1.00 88.81 88 TYR A CA 1
ATOM 662 C C . TYR A 1 88 ? -12.334 9.248 20.792 1.00 88.81 88 TYR A C 1
ATOM 664 O O . TYR A 1 88 ? -12.241 8.503 21.769 1.00 88.81 88 TYR A O 1
ATOM 672 N N . LEU A 1 89 ? -11.253 9.730 20.168 1.00 89.62 89 LEU A N 1
ATOM 673 C CA . LEU A 1 89 ? -9.883 9.391 20.568 1.00 89.62 89 LEU A CA 1
ATOM 674 C C . LEU A 1 89 ? -9.543 9.892 21.975 1.00 89.62 89 LEU A C 1
ATOM 676 O O . LEU A 1 89 ? -8.888 9.178 22.726 1.00 89.62 89 LEU A O 1
ATOM 680 N N . ASN A 1 90 ? -10.011 11.080 22.362 1.00 90.69 90 ASN A N 1
ATOM 681 C CA . ASN A 1 90 ? -9.803 11.589 23.719 1.00 90.69 90 ASN A CA 1
ATOM 682 C C . ASN A 1 90 ? -10.553 10.771 24.777 1.00 90.69 90 ASN A C 1
ATOM 684 O O . ASN A 1 90 ? -10.062 10.630 25.893 1.00 90.69 90 ASN A O 1
ATOM 688 N N . GLN A 1 91 ? -11.729 10.236 24.440 1.00 91.31 91 GLN A N 1
ATOM 689 C CA . GLN A 1 91 ? -12.539 9.440 25.366 1.00 91.31 91 GLN A CA 1
ATOM 690 C C . GLN A 1 91 ? -12.028 8.000 25.507 1.00 91.31 91 GLN A C 1
ATOM 692 O O . GLN A 1 91 ? -11.990 7.473 26.614 1.00 91.31 91 GLN A O 1
ATOM 697 N N . GLN A 1 92 ? -11.640 7.364 24.399 1.00 87.19 92 GLN A N 1
ATOM 698 C CA . GLN A 1 92 ? -11.217 5.956 24.365 1.00 87.19 92 GLN A CA 1
ATOM 699 C C . GLN A 1 92 ? -9.690 5.776 24.462 1.00 87.19 92 GLN A C 1
ATOM 701 O O . GLN A 1 92 ? -9.188 4.666 24.665 1.00 87.19 92 GLN A O 1
ATOM 706 N N . GLY A 1 93 ? -8.933 6.863 24.311 1.00 86.38 93 GLY A N 1
ATOM 707 C CA . GLY A 1 93 ? -7.481 6.896 24.417 1.00 86.38 93 GLY A CA 1
ATOM 708 C C . GLY A 1 93 ? -6.773 5.932 23.463 1.00 86.38 93 GLY A C 1
ATOM 709 O O . GLY A 1 93 ? -7.192 5.681 22.331 1.00 86.38 93 GLY A O 1
ATOM 710 N N . LEU A 1 94 ? -5.671 5.358 23.954 1.00 82.44 94 LEU A N 1
ATOM 711 C CA . LEU A 1 94 ? -4.844 4.412 23.201 1.00 82.44 94 LEU A CA 1
ATOM 712 C C . LEU A 1 94 ? -5.567 3.093 22.886 1.00 82.44 94 LEU A C 1
ATOM 714 O O . LEU A 1 94 ? -5.165 2.395 21.957 1.00 82.44 94 LEU A O 1
ATOM 718 N N . GLN A 1 95 ? -6.597 2.739 23.662 1.00 83.69 95 GLN A N 1
ATOM 719 C CA . GLN A 1 95 ? -7.373 1.522 23.442 1.00 83.69 95 GLN A CA 1
ATOM 720 C C . GLN A 1 95 ? -8.303 1.691 22.242 1.00 83.69 95 GLN A C 1
ATOM 722 O O . GLN A 1 95 ? -8.217 0.892 21.316 1.00 83.69 95 GLN A O 1
ATOM 727 N N . GLY A 1 96 ? -9.056 2.796 22.179 1.00 81.56 96 GLY A N 1
ATOM 728 C CA . GLY A 1 96 ? -9.875 3.111 21.004 1.00 81.56 96 GLY A CA 1
ATOM 729 C C . GLY A 1 96 ? -9.042 3.159 19.728 1.00 81.56 96 GLY A C 1
ATOM 730 O O . GLY A 1 96 ? -9.433 2.613 18.706 1.00 81.56 96 GLY A O 1
ATOM 731 N N . PHE A 1 97 ? -7.828 3.710 19.801 1.00 83.88 97 PHE A N 1
ATOM 732 C CA . PHE A 1 97 ? -6.924 3.705 18.656 1.00 83.88 97 PHE A CA 1
ATOM 733 C C . PHE A 1 97 ? -6.501 2.302 18.200 1.00 83.88 97 PHE A C 1
ATOM 735 O O . PHE A 1 97 ? -6.355 2.100 17.001 1.00 83.88 97 PHE A O 1
ATOM 742 N N . LYS A 1 98 ? -6.307 1.337 19.109 1.00 85.75 98 LYS A N 1
ATOM 743 C CA . LYS A 1 98 ? -6.033 -0.066 18.743 1.00 85.75 98 LYS A CA 1
ATOM 744 C C . LYS A 1 98 ? -7.268 -0.746 18.164 1.00 85.75 98 LYS A C 1
ATOM 746 O O . LYS A 1 98 ? -7.138 -1.491 17.199 1.00 85.75 98 LYS A O 1
ATOM 751 N N . ASP A 1 99 ? -8.438 -0.454 18.717 1.00 85.94 99 ASP A N 1
ATOM 752 C CA . ASP A 1 99 ? -9.708 -1.036 18.282 1.00 85.94 99 ASP A CA 1
ATOM 753 C C . ASP A 1 99 ? -10.104 -0.566 16.869 1.00 85.94 99 ASP A C 1
ATOM 755 O O . ASP A 1 99 ? -10.822 -1.267 16.158 1.00 85.94 99 ASP A O 1
ATOM 759 N N . LEU A 1 100 ? -9.575 0.579 16.418 1.00 87.44 100 LEU A N 1
ATOM 760 C CA . LEU A 1 100 ? -9.712 1.062 15.039 1.00 87.44 100 LEU A CA 1
ATOM 761 C C . LEU A 1 100 ? -8.977 0.195 14.002 1.00 87.44 100 LEU A C 1
ATOM 763 O O . LEU A 1 100 ? -9.272 0.306 12.810 1.00 87.44 100 LEU A O 1
ATOM 767 N N . TRP A 1 101 ? -7.999 -0.622 14.405 1.00 87.94 101 TRP A N 1
ATOM 768 C CA . TRP A 1 101 ? -7.200 -1.382 13.444 1.00 87.94 101 TRP A CA 1
ATOM 769 C C . TRP A 1 101 ? -8.003 -2.549 12.866 1.00 87.94 101 TRP A C 1
ATOM 771 O O . TRP A 1 101 ? -8.478 -3.405 13.616 1.00 87.94 101 TRP A O 1
ATOM 781 N N . PRO A 1 102 ? -8.115 -2.650 11.529 1.00 86.00 102 PRO A N 1
ATOM 782 C CA . PRO A 1 102 ? -8.816 -3.762 10.915 1.00 86.00 102 PRO A CA 1
ATOM 783 C C . PRO A 1 102 ? -8.045 -5.062 11.157 1.00 86.00 102 PRO A C 1
ATOM 785 O O . PRO A 1 102 ? -6.862 -5.175 10.829 1.00 86.00 102 PRO A O 1
ATOM 788 N N . ILE A 1 103 ? -8.733 -6.073 11.691 1.00 88.25 103 ILE A N 1
ATOM 789 C CA . ILE A 1 103 ? -8.176 -7.420 11.821 1.00 88.25 103 ILE A CA 1
ATOM 790 C C . ILE A 1 103 ? -8.228 -8.082 10.439 1.00 88.25 103 ILE A C 1
ATOM 792 O O . ILE A 1 103 ? -9.317 -8.251 9.880 1.00 88.25 103 ILE A O 1
ATOM 796 N N . PRO A 1 104 ? -7.081 -8.472 9.860 1.00 88.06 104 PRO A N 1
ATOM 797 C CA . PRO A 1 104 ? -7.066 -9.042 8.525 1.00 88.06 104 PRO A CA 1
ATOM 798 C C . PRO A 1 104 ? -7.729 -10.424 8.528 1.00 88.06 104 PRO A C 1
ATOM 800 O O . PRO A 1 104 ? -7.246 -11.369 9.151 1.00 88.06 104 PRO A O 1
ATOM 803 N N . THR A 1 105 ? -8.845 -10.555 7.812 1.00 94.44 105 THR A N 1
ATOM 804 C CA . THR A 1 105 ? -9.574 -11.824 7.697 1.00 94.44 105 THR A CA 1
ATOM 805 C C . THR A 1 105 ? -8.983 -12.704 6.595 1.00 94.44 105 THR A C 1
ATOM 807 O O 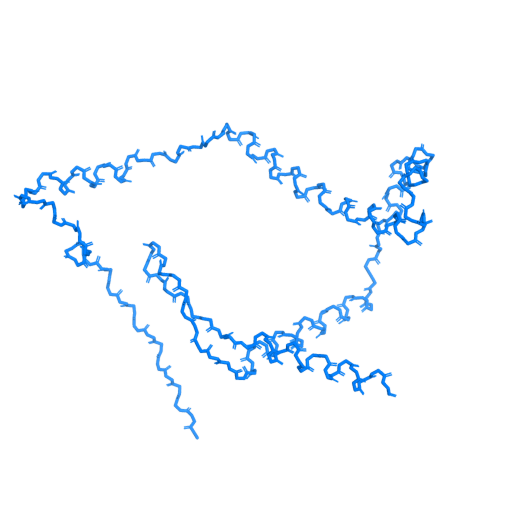. THR A 1 105 ? -8.427 -12.215 5.609 1.00 94.44 105 THR A O 1
ATOM 810 N N . ALA A 1 106 ? -9.141 -14.027 6.711 1.00 95.19 106 ALA A N 1
ATOM 811 C CA . ALA A 1 106 ? -8.689 -14.964 5.676 1.00 95.19 106 ALA A CA 1
ATOM 812 C C . ALA A 1 106 ? -9.359 -14.707 4.312 1.00 95.19 106 ALA A C 1
ATOM 814 O O . ALA A 1 106 ? -8.761 -14.951 3.266 1.00 95.19 106 ALA A O 1
ATOM 815 N N . ILE A 1 107 ? -10.595 -14.200 4.320 1.00 95.88 107 ILE A N 1
ATOM 816 C CA . ILE A 1 107 ? -11.322 -13.819 3.106 1.00 95.88 107 ILE A CA 1
ATOM 817 C C . ILE A 1 107 ? -10.663 -12.595 2.461 1.00 95.88 107 ILE A C 1
ATOM 819 O O . ILE A 1 107 ? -10.365 -12.640 1.270 1.00 95.88 107 ILE A O 1
ATOM 823 N N . ALA A 1 108 ? -10.367 -11.546 3.239 1.00 93.81 108 ALA A N 1
ATOM 824 C CA . ALA A 1 108 ? -9.700 -10.347 2.730 1.00 93.81 108 ALA A CA 1
ATOM 825 C C . ALA A 1 108 ? -8.341 -10.681 2.093 1.00 93.81 108 ALA A C 1
ATOM 827 O O . ALA A 1 108 ? -8.061 -10.250 0.976 1.00 93.81 108 ALA A O 1
ATOM 828 N N . TRP A 1 109 ? -7.541 -11.530 2.748 1.00 95.25 109 TRP A N 1
ATOM 829 C CA . TRP A 1 109 ? -6.274 -12.018 2.196 1.00 95.25 109 TRP A CA 1
ATOM 830 C C . TRP A 1 109 ? -6.445 -12.733 0.859 1.00 95.25 109 TRP A C 1
ATOM 832 O O . TRP A 1 109 ? -5.703 -12.453 -0.080 1.00 95.25 109 TRP A O 1
ATOM 842 N N . LYS A 1 110 ? -7.427 -13.637 0.753 1.00 96.25 110 LYS A N 1
ATOM 843 C CA . LYS A 1 110 ? -7.700 -14.360 -0.497 1.00 96.25 110 LYS A CA 1
ATOM 844 C C . LYS A 1 110 ? -8.095 -13.411 -1.622 1.00 96.25 110 LYS A C 1
ATOM 846 O O . 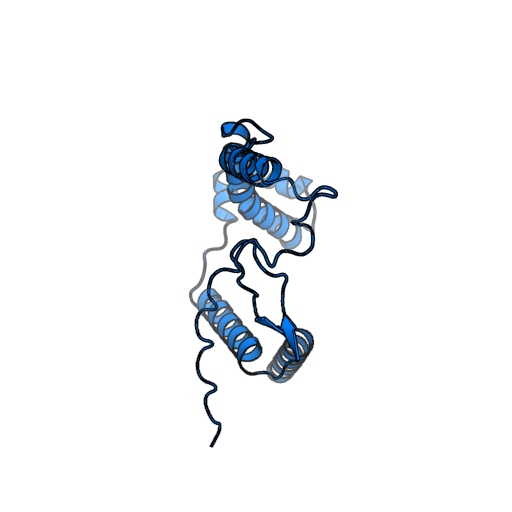LYS A 1 110 ? -7.583 -13.564 -2.724 1.00 96.25 110 LYS A O 1
ATOM 851 N N . ILE A 1 111 ? -8.964 -12.439 -1.347 1.00 95.50 111 ILE A N 1
ATOM 852 C CA . ILE A 1 111 ? -9.418 -11.464 -2.347 1.00 95.50 111 ILE A CA 1
ATOM 853 C C . ILE A 1 111 ? -8.240 -10.617 -2.839 1.00 95.50 111 ILE A C 1
ATOM 855 O O . ILE A 1 111 ? -8.017 -10.533 -4.044 1.00 95.50 111 ILE A O 1
ATOM 859 N N . ILE A 1 112 ? -7.446 -10.050 -1.922 1.00 96.06 112 ILE A N 1
ATOM 860 C CA . ILE A 1 112 ? -6.282 -9.221 -2.270 1.00 96.06 112 ILE A CA 1
ATOM 861 C C . ILE A 1 112 ? -5.252 -10.038 -3.054 1.00 96.06 112 ILE A C 1
ATOM 863 O O . ILE A 1 112 ? -4.770 -9.582 -4.087 1.00 96.06 112 ILE A O 1
ATOM 867 N N . ALA A 1 113 ? -4.936 -11.255 -2.601 1.00 96.94 113 ALA A N 1
ATOM 868 C CA . ALA A 1 113 ? -3.965 -12.115 -3.269 1.00 96.94 113 ALA A CA 1
ATOM 869 C C . ALA A 1 113 ? -4.437 -12.548 -4.665 1.00 96.94 113 ALA A C 1
ATOM 871 O O . ALA A 1 113 ? -3.654 -12.508 -5.612 1.00 96.94 113 ALA A O 1
ATOM 872 N N . ALA A 1 114 ? -5.711 -12.925 -4.811 1.00 96.88 114 ALA A N 1
ATOM 873 C CA . ALA A 1 114 ? -6.284 -13.302 -6.100 1.00 96.88 114 ALA A CA 1
ATOM 874 C C . ALA A 1 114 ? -6.295 -12.120 -7.079 1.00 96.88 114 ALA A C 1
ATOM 876 O O . ALA A 1 114 ? -5.892 -12.281 -8.230 1.00 96.88 114 ALA A O 1
ATOM 877 N N . PHE A 1 115 ? -6.689 -10.931 -6.618 1.00 97.06 115 PHE A N 1
ATOM 878 C CA . PHE A 1 115 ? -6.678 -9.720 -7.435 1.00 97.06 115 PHE A CA 1
ATOM 879 C C . PHE A 1 115 ? -5.252 -9.309 -7.834 1.00 97.06 115 PHE A C 1
ATOM 881 O O . PHE A 1 115 ? -4.994 -9.044 -9.005 1.00 97.06 115 PHE A O 1
ATOM 888 N N . ALA A 1 116 ? -4.297 -9.340 -6.900 1.00 97.56 116 ALA A N 1
ATOM 889 C CA . ALA A 1 116 ? -2.895 -9.044 -7.190 1.00 97.56 116 ALA A CA 1
ATOM 890 C C . ALA A 1 116 ? -2.291 -10.035 -8.199 1.00 97.56 116 ALA A C 1
ATOM 892 O O . ALA A 1 116 ? -1.569 -9.629 -9.109 1.00 97.56 116 ALA A O 1
ATOM 893 N N . ALA A 1 117 ? -2.610 -11.328 -8.070 1.00 97.81 117 ALA A N 1
ATOM 894 C CA . ALA A 1 117 ? -2.195 -12.340 -9.034 1.00 97.81 117 ALA A CA 1
ATOM 895 C C . ALA A 1 117 ? -2.823 -12.091 -10.413 1.00 97.81 117 ALA A C 1
ATOM 897 O O . ALA A 1 117 ? 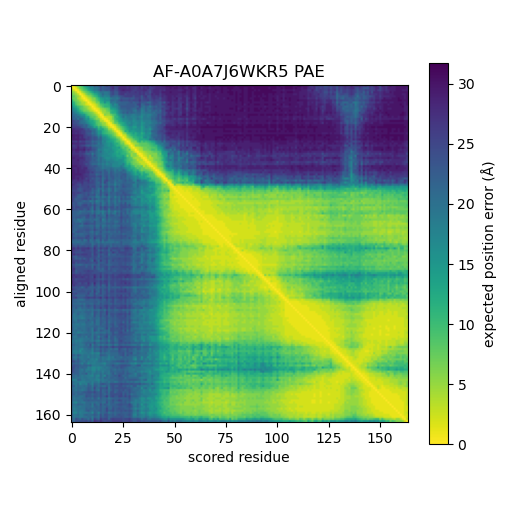-2.120 -12.154 -11.418 1.00 97.81 117 ALA A O 1
ATOM 898 N N . PHE A 1 118 ? -4.115 -11.761 -10.471 1.00 97.06 118 PHE A N 1
ATOM 899 C CA . PHE A 1 118 ? -4.802 -11.410 -11.713 1.00 97.06 118 PHE A CA 1
ATOM 900 C C . PHE A 1 118 ? -4.142 -10.214 -12.419 1.00 97.06 118 PHE A C 1
ATOM 902 O O . PHE A 1 118 ? -3.763 -10.333 -13.583 1.00 97.06 118 PHE A O 1
ATOM 909 N N . GLU A 1 119 ? -3.897 -9.110 -11.710 1.00 97.19 119 GLU A N 1
ATOM 910 C CA . GLU A 1 119 ? -3.211 -7.931 -12.259 1.00 97.19 119 GLU A CA 1
ATOM 911 C C . GLU A 1 119 ? -1.780 -8.245 -12.718 1.00 97.19 119 GLU A C 1
ATOM 913 O O . GLU A 1 119 ? -1.352 -7.814 -13.792 1.00 97.19 119 GLU A O 1
ATOM 918 N N . ALA A 1 120 ? -1.043 -9.061 -11.959 1.00 96.31 120 ALA A N 1
ATOM 919 C CA . ALA A 1 120 ? 0.294 -9.502 -12.351 1.00 96.31 120 ALA A CA 1
ATOM 920 C C . ALA A 1 120 ? 0.270 -10.332 -13.649 1.00 96.31 120 ALA A C 1
ATOM 922 O O . ALA A 1 120 ? 1.123 -10.142 -14.522 1.00 96.31 120 ALA A O 1
ATOM 923 N N . LEU A 1 121 ? -0.723 -11.215 -13.811 1.00 96.75 121 LEU A N 1
ATOM 924 C CA . LEU A 1 121 ? -0.923 -11.978 -15.045 1.00 96.75 121 LEU A CA 1
ATOM 925 C C . LEU A 1 121 ? -1.246 -11.048 -16.221 1.00 96.75 121 LEU A C 1
ATOM 927 O O . LEU A 1 121 ? -0.667 -11.213 -17.295 1.00 96.75 121 LEU A O 1
ATOM 931 N N . LEU A 1 122 ? -2.104 -10.043 -16.029 1.00 95.62 122 LEU A N 1
ATOM 932 C CA . LEU A 1 122 ? -2.405 -9.056 -17.070 1.00 95.62 122 LEU A CA 1
ATOM 933 C C . LEU A 1 122 ? -1.151 -8.280 -17.491 1.00 95.62 122 LEU A C 1
ATOM 935 O O . LEU A 1 122 ? -0.862 -8.194 -18.686 1.00 95.62 122 LEU A O 1
ATOM 939 N N . GLN A 1 123 ? -0.365 -7.785 -16.533 1.00 94.75 123 GLN A N 1
ATOM 940 C CA . GLN A 1 123 ? 0.882 -7.062 -16.805 1.00 94.75 123 GLN A CA 1
ATOM 941 C C . GLN A 1 123 ? 1.901 -7.926 -17.567 1.00 94.75 123 GLN A C 1
ATOM 943 O O . GLN A 1 123 ? 2.575 -7.431 -18.477 1.00 94.75 123 GLN A O 1
ATOM 948 N N . LEU A 1 124 ? 1.985 -9.225 -17.263 1.00 93.44 124 LEU A N 1
ATOM 949 C CA . LEU A 1 124 ? 2.904 -10.139 -17.939 1.00 93.44 124 LEU A CA 1
ATOM 950 C C . LEU A 1 124 ? 2.413 -10.522 -19.346 1.00 93.44 124 LEU A C 1
ATOM 952 O O . LEU A 1 124 ? 3.158 -10.393 -20.327 1.00 93.44 124 LEU A O 1
ATOM 956 N N . PHE A 1 125 ? 1.157 -10.956 -19.468 1.00 94.00 125 PHE A N 1
ATOM 957 C CA . PHE A 1 125 ? 0.645 -11.605 -20.676 1.00 94.00 125 PHE A CA 1
ATOM 958 C C . PHE A 1 125 ? 0.038 -10.642 -21.702 1.00 94.00 125 PHE A C 1
ATOM 960 O O . PHE A 1 125 ? 0.258 -10.843 -22.898 1.00 94.00 125 PHE A O 1
ATOM 967 N N . LEU A 1 126 ? -0.647 -9.564 -21.297 1.00 93.31 126 LEU A N 1
ATOM 968 C CA . LEU A 1 126 ? -1.294 -8.659 -22.260 1.00 93.31 126 LEU A CA 1
ATOM 969 C C . LEU A 1 126 ? -0.274 -7.980 -23.164 1.00 93.31 126 LEU A C 1
ATOM 971 O O . LEU A 1 126 ? 0.719 -7.483 -22.639 1.00 93.31 126 LEU A O 1
ATOM 975 N N . PRO A 1 127 ? -0.493 -7.894 -24.485 1.00 92.31 127 PRO A N 1
ATOM 976 C CA . PRO A 1 127 ? 0.437 -7.241 -25.398 1.00 92.31 127 PRO A CA 1
ATOM 977 C C . PRO A 1 127 ? 0.615 -5.759 -25.045 1.00 92.31 127 PRO A C 1
ATOM 979 O O . PRO A 1 127 ? -0.296 -5.097 -24.556 1.00 92.31 127 PRO A O 1
ATOM 982 N N . GLY A 1 128 ? 1.809 -5.231 -25.295 1.00 91.38 128 GLY A N 1
ATOM 983 C CA . GLY A 1 128 ? 2.136 -3.839 -25.012 1.00 91.38 128 GLY A CA 1
ATOM 984 C C . GLY A 1 128 ? 3.406 -3.420 -25.732 1.00 91.38 128 GLY A C 1
ATOM 985 O O . GLY A 1 128 ? 4.260 -4.256 -26.039 1.00 91.38 128 GLY A O 1
ATOM 986 N N . LYS A 1 129 ? 3.528 -2.121 -26.011 1.00 91.12 129 LYS A N 1
ATOM 987 C CA . LYS A 1 129 ? 4.727 -1.565 -26.643 1.00 91.12 129 LYS A CA 1
ATOM 988 C C . LYS A 1 129 ? 5.897 -1.648 -25.663 1.00 91.12 129 LYS A C 1
ATOM 990 O O . LYS A 1 129 ? 5.757 -1.283 -24.498 1.00 91.12 129 LYS A O 1
ATOM 995 N N . ARG A 1 130 ? 7.055 -2.107 -26.138 1.00 90.69 130 ARG A N 1
ATOM 996 C CA . ARG A 1 130 ? 8.301 -2.077 -25.366 1.00 90.69 130 ARG A CA 1
ATOM 997 C C . ARG A 1 130 ? 8.781 -0.628 -25.240 1.00 90.69 130 ARG A C 1
ATOM 999 O O . ARG A 1 130 ? 8.899 0.063 -26.251 1.00 90.69 130 ARG A O 1
ATOM 1006 N N . VAL A 1 131 ? 9.038 -0.183 -24.016 1.00 91.62 131 VAL A N 1
ATOM 1007 C CA . VAL A 1 131 ? 9.552 1.152 -23.684 1.00 91.62 131 VAL A CA 1
ATOM 1008 C C . VAL A 1 131 ? 10.814 0.971 -22.860 1.00 91.62 131 VAL A C 1
ATOM 1010 O O . VAL A 1 131 ? 10.844 0.152 -21.948 1.00 91.62 131 VAL A O 1
ATOM 1013 N N . GLU A 1 132 ? 11.862 1.710 -23.190 1.00 93.31 132 GLU A N 1
ATOM 1014 C CA . GLU A 1 132 ? 13.115 1.650 -22.447 1.00 93.31 132 GLU A CA 1
ATOM 1015 C C . GLU A 1 132 ? 13.191 2.809 -21.460 1.00 93.31 132 GLU A C 1
ATOM 1017 O O . GLU A 1 132 ? 12.819 3.939 -21.779 1.00 93.31 132 GLU A O 1
ATOM 1022 N N . GLY A 1 133 ? 13.643 2.512 -20.246 1.00 90.38 133 GLY A N 1
ATOM 1023 C CA . GLY A 1 133 ? 13.951 3.532 -19.258 1.00 90.38 133 GLY A CA 1
ATOM 1024 C C . GLY A 1 133 ? 15.305 4.199 -19.514 1.00 90.38 133 GLY A C 1
ATOM 1025 O O . GLY A 1 133 ? 16.036 3.813 -20.434 1.00 90.38 133 GLY A O 1
ATOM 1026 N N . PRO A 1 134 ? 15.658 5.192 -18.682 1.00 88.62 134 PRO A N 1
ATOM 1027 C CA . PRO A 1 134 ? 16.981 5.796 -18.715 1.00 88.62 134 PRO A CA 1
ATOM 1028 C C . PRO A 1 134 ? 18.052 4.758 -18.365 1.00 88.62 134 PRO A C 1
ATOM 1030 O O . PRO A 1 134 ? 17.829 3.858 -17.552 1.00 88.62 134 PRO A O 1
ATOM 1033 N N . ILE A 1 135 ? 19.223 4.897 -18.982 1.00 91.00 135 ILE A N 1
ATOM 1034 C CA . ILE A 1 135 ? 20.386 4.057 -18.690 1.00 91.00 135 ILE A CA 1
ATOM 1035 C C . ILE A 1 135 ? 20.847 4.377 -17.265 1.00 91.00 135 ILE A C 1
ATOM 1037 O O . ILE A 1 135 ? 21.062 5.542 -16.925 1.00 91.00 135 ILE A O 1
ATOM 1041 N N . SER A 1 136 ? 20.967 3.357 -16.414 1.00 87.75 136 SER A N 1
ATOM 1042 C CA . SER A 1 136 ? 21.470 3.550 -15.055 1.00 87.75 136 SER A CA 1
ATOM 1043 C C . SER A 1 136 ? 22.953 3.948 -15.073 1.00 87.75 136 SER A C 1
ATOM 1045 O O . SER A 1 136 ? 23.657 3.626 -16.031 1.00 87.75 136 SER A O 1
ATOM 1047 N N . PRO A 1 137 ? 23.485 4.562 -14.001 1.00 86.25 137 PRO A N 1
ATOM 1048 C CA . PRO A 1 137 ? 24.923 4.828 -13.889 1.00 86.25 137 PRO A CA 1
ATOM 1049 C C . PRO A 1 137 ? 25.802 3.571 -14.040 1.00 86.25 137 PRO A C 1
ATOM 1051 O O . PRO A 1 137 ? 26.966 3.668 -14.404 1.00 86.25 137 PRO A O 1
ATOM 1054 N N . MET A 1 138 ? 25.232 2.383 -13.801 1.00 86.56 138 MET A N 1
ATOM 1055 C CA . MET A 1 138 ? 25.884 1.080 -13.977 1.00 86.56 138 MET A CA 1
ATOM 1056 C C . MET A 1 138 ? 25.731 0.511 -15.405 1.00 86.56 138 MET A C 1
ATOM 1058 O O . MET A 1 138 ? 26.087 -0.634 -15.660 1.00 86.56 138 MET A O 1
ATOM 1062 N N . GLY A 1 139 ? 25.163 1.278 -16.340 1.00 85.75 139 GLY A N 1
ATOM 1063 C CA . GLY A 1 139 ? 24.954 0.875 -17.734 1.00 85.75 139 GLY A CA 1
ATOM 1064 C C . GLY A 1 139 ? 23.755 -0.050 -17.970 1.00 85.75 139 GLY A C 1
ATOM 1065 O O . GLY A 1 139 ? 23.560 -0.514 -19.090 1.00 85.75 139 GLY A O 1
ATOM 1066 N N . ASN A 1 140 ? 22.929 -0.326 -16.954 1.00 88.81 140 ASN A N 1
ATOM 1067 C CA . ASN A 1 140 ? 21.744 -1.171 -17.113 1.00 88.81 140 ASN A CA 1
ATOM 1068 C C . ASN A 1 140 ? 20.555 -0.340 -17.610 1.00 88.81 140 ASN A C 1
ATOM 1070 O O . ASN A 1 140 ? 20.147 0.611 -16.941 1.00 88.81 140 ASN A O 1
ATOM 1074 N N . GLN A 1 141 ? 19.967 -0.723 -18.743 1.00 92.06 141 GLN A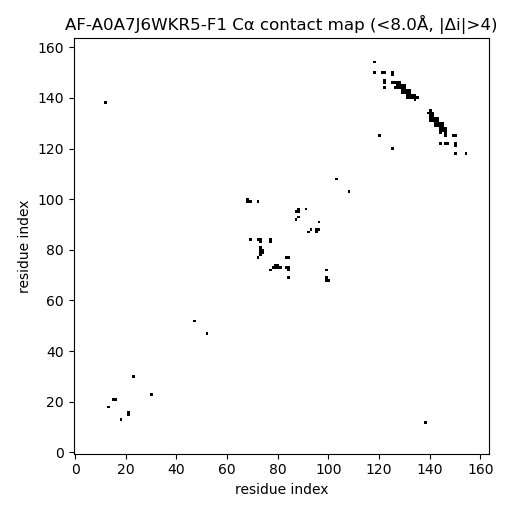 N 1
ATOM 1075 C CA . GLN A 1 141 ? 18.780 -0.068 -19.289 1.00 92.06 141 GLN A CA 1
ATOM 1076 C C . GLN A 1 141 ? 17.534 -0.930 -19.032 1.00 92.06 141 GLN A C 1
ATOM 1078 O O . GLN A 1 141 ? 17.390 -2.000 -19.632 1.00 92.06 141 GLN A O 1
ATOM 1083 N N . PRO A 1 142 ? 16.624 -0.511 -18.133 1.00 89.94 142 PRO A N 1
ATOM 1084 C CA . PRO A 1 142 ? 15.439 -1.293 -17.836 1.00 89.94 142 PRO A CA 1
ATOM 1085 C C . PRO A 1 142 ? 14.452 -1.232 -19.002 1.00 89.94 142 PRO A C 1
ATOM 1087 O O . PRO A 1 142 ? 14.232 -0.190 -19.621 1.00 89.94 142 PRO A O 1
ATOM 1090 N N . VAL A 1 143 ? 13.840 -2.375 -19.283 1.00 92.06 143 VAL A N 1
ATOM 1091 C CA . VAL A 1 143 ? 12.898 -2.557 -20.381 1.00 92.06 143 VAL A CA 1
ATOM 1092 C C . VAL A 1 143 ? 11.515 -2.797 -19.801 1.00 92.06 143 VAL A C 1
ATOM 1094 O O . VAL A 1 143 ? 11.297 -3.786 -19.105 1.00 92.06 143 VAL A O 1
ATOM 1097 N N . TYR A 1 144 ? 10.572 -1.927 -20.134 1.00 91.62 144 TYR A N 1
ATOM 1098 C CA . TYR A 1 144 ? 9.195 -1.976 -19.662 1.00 91.62 144 TYR A CA 1
ATOM 1099 C C . TYR A 1 144 ? 8.222 -2.304 -20.792 1.00 91.62 144 TYR A C 1
ATOM 1101 O O . TYR A 1 144 ? 8.488 -2.074 -21.975 1.00 91.62 144 TYR A O 1
ATOM 1109 N N . LYS A 1 145 ? 7.058 -2.829 -20.415 1.00 92.38 145 LYS A N 1
ATOM 1110 C CA . LYS A 1 145 ? 5.946 -3.118 -21.318 1.00 92.38 145 LYS A CA 1
ATOM 1111 C C . LYS A 1 145 ? 4.808 -2.149 -21.021 1.00 92.38 145 LYS A C 1
ATOM 1113 O O . LYS A 1 145 ? 4.235 -2.172 -19.941 1.00 92.38 145 LYS A O 1
ATOM 1118 N N . ALA A 1 146 ? 4.481 -1.286 -21.975 1.00 93.25 146 ALA A N 1
ATOM 1119 C CA . ALA A 1 146 ? 3.405 -0.314 -21.836 1.00 93.25 146 ALA A CA 1
ATOM 1120 C C . ALA A 1 146 ? 2.054 -0.959 -22.183 1.00 93.25 146 ALA A C 1
ATOM 1122 O O . ALA A 1 146 ? 1.580 -0.855 -23.316 1.00 93.25 146 ALA A O 1
ATOM 1123 N N . ASN A 1 147 ? 1.454 -1.658 -21.218 1.00 95.62 147 ASN A N 1
ATOM 1124 C CA . ASN A 1 147 ? 0.128 -2.280 -21.334 1.00 95.62 147 ASN A CA 1
ATOM 1125 C C . ASN A 1 147 ? -0.863 -1.819 -20.247 1.00 95.62 147 ASN A C 1
ATOM 1127 O O . ASN A 1 147 ? -1.963 -2.355 -20.176 1.00 95.62 147 ASN A O 1
ATOM 1131 N N . GLY A 1 148 ? -0.522 -0.803 -19.443 1.00 93.81 148 GLY A N 1
ATOM 1132 C CA . GLY A 1 148 ? -1.350 -0.347 -18.318 1.00 93.81 148 GLY A CA 1
ATOM 1133 C C . GLY A 1 148 ? -2.788 0.035 -18.690 1.00 93.81 148 GLY A C 1
ATOM 1134 O O . GLY A 1 148 ? -3.717 -0.396 -18.019 1.00 93.81 148 GLY A O 1
ATOM 1135 N N . VAL A 1 149 ? -2.998 0.770 -19.790 1.00 95.69 149 VAL A N 1
ATOM 1136 C CA . VAL A 1 149 ? -4.353 1.158 -20.243 1.00 95.69 149 VAL A CA 1
ATOM 1137 C C . VAL A 1 149 ? -5.174 -0.060 -20.677 1.00 95.69 149 VAL A C 1
ATOM 1139 O O . VAL A 1 149 ? -6.362 -0.146 -20.374 1.00 95.69 149 VAL A O 1
ATOM 1142 N N . LEU A 1 150 ? -4.540 -1.020 -21.359 1.00 95.31 150 LEU A N 1
ATOM 1143 C CA . LEU A 1 150 ? -5.205 -2.252 -21.781 1.00 95.31 150 LEU A CA 1
ATOM 1144 C C . LEU A 1 150 ? -5.537 -3.137 -20.574 1.00 95.31 150 LEU A C 1
ATOM 1146 O O . LEU A 1 150 ? -6.652 -3.638 -20.492 1.00 95.31 150 LEU A O 1
ATOM 1150 N N . ALA A 1 151 ? -4.604 -3.285 -19.629 1.00 96.50 151 ALA A N 1
ATOM 1151 C CA . ALA A 1 151 ? -4.832 -4.004 -18.377 1.00 96.50 151 ALA A CA 1
ATOM 1152 C C . ALA A 1 151 ? -6.002 -3.393 -17.596 1.00 96.50 151 ALA A C 1
ATOM 1154 O O . ALA A 1 151 ? -6.936 -4.110 -17.259 1.00 96.50 151 ALA A O 1
ATOM 1155 N N . TYR A 1 152 ? -6.026 -2.065 -17.439 1.00 96.44 152 TYR A N 1
ATOM 1156 C CA . TYR A 1 152 ? -7.129 -1.349 -16.797 1.00 96.44 152 TYR A CA 1
ATOM 1157 C C . TYR A 1 152 ? -8.488 -1.630 -17.458 1.00 96.44 152 TYR A C 1
ATOM 1159 O O . TYR A 1 152 ? -9.456 -1.948 -16.767 1.00 96.44 152 TYR A O 1
ATOM 1167 N N . ALA A 1 153 ? -8.564 -1.558 -18.792 1.00 97.38 153 ALA A N 1
ATOM 1168 C CA . ALA A 1 153 ? -9.802 -1.837 -19.517 1.00 97.38 153 ALA A CA 1
ATOM 1169 C C . ALA A 1 153 ? -10.267 -3.290 -19.321 1.00 97.38 153 ALA A C 1
ATOM 1171 O O . ALA A 1 153 ? -11.449 -3.529 -19.077 1.00 97.38 153 ALA A O 1
ATOM 1172 N N . VAL A 1 154 ? -9.343 -4.256 -19.383 1.00 97.12 154 VAL A N 1
ATOM 1173 C CA . VAL A 1 154 ? -9.646 -5.678 -19.159 1.00 97.12 154 VAL A CA 1
ATOM 1174 C C . VAL A 1 154 ? -10.132 -5.914 -17.730 1.00 97.12 154 VAL A C 1
ATOM 1176 O O . VAL A 1 154 ? -11.143 -6.594 -17.547 1.00 97.12 154 VAL A O 1
ATOM 1179 N N . THR A 1 155 ? -9.483 -5.321 -16.728 1.00 97.19 155 THR A N 1
ATOM 1180 C CA . THR A 1 155 ? -9.915 -5.406 -15.327 1.00 97.19 155 THR A CA 1
ATOM 1181 C C . THR A 1 155 ? -11.315 -4.833 -15.140 1.00 97.19 155 THR A C 1
ATOM 1183 O O . THR A 1 155 ? -12.155 -5.479 -14.516 1.00 97.19 155 THR A O 1
ATOM 1186 N N . LEU A 1 156 ? -11.609 -3.667 -15.723 1.00 96.56 156 LEU A N 1
ATOM 1187 C CA . LEU A 1 156 ? -12.921 -3.031 -15.601 1.00 96.56 156 LEU A CA 1
ATOM 1188 C C . LEU A 1 156 ? -14.030 -3.866 -16.258 1.00 96.56 156 LEU A C 1
ATOM 1190 O O . LEU A 1 156 ? -15.071 -4.096 -15.644 1.00 96.56 156 LEU A O 1
ATOM 1194 N N . VAL A 1 157 ? -13.796 -4.361 -17.478 1.00 97.00 157 VAL A N 1
ATOM 1195 C CA . VAL A 1 157 ? -14.745 -5.241 -18.180 1.00 97.00 157 VAL A CA 1
ATOM 1196 C C . VAL A 1 157 ? -14.969 -6.527 -17.389 1.00 97.00 157 VAL A C 1
ATOM 1198 O O . VAL A 1 157 ? -16.114 -6.945 -17.232 1.00 97.00 157 VAL A O 1
ATOM 1201 N N . THR A 1 158 ? -13.905 -7.128 -16.851 1.00 96.56 158 THR A N 1
ATOM 1202 C CA . THR A 1 158 ? -13.996 -8.343 -16.026 1.00 96.56 158 THR A CA 1
ATOM 1203 C C . THR A 1 158 ? -14.825 -8.086 -14.770 1.00 96.56 158 THR A C 1
ATOM 1205 O O . THR A 1 158 ? -15.728 -8.861 -14.473 1.00 96.56 158 THR A O 1
ATOM 1208 N N . TYR A 1 159 ? -14.576 -6.976 -14.070 1.00 95.31 159 TYR A N 1
ATOM 1209 C CA . TYR A 1 159 ? -15.336 -6.594 -12.882 1.00 95.31 159 TYR A CA 1
ATOM 1210 C C . TYR A 1 159 ? -16.827 -6.405 -13.189 1.00 95.31 159 TYR A C 1
ATOM 1212 O O . TYR A 1 159 ? -17.662 -7.008 -12.523 1.00 95.31 159 TYR A O 1
ATOM 1220 N N . ILE A 1 160 ? -17.166 -5.630 -14.225 1.00 96.75 160 ILE A N 1
ATOM 1221 C CA . ILE A 1 160 ? -18.565 -5.378 -14.613 1.00 96.75 160 ILE A CA 1
ATOM 1222 C C . ILE A 1 160 ? -19.258 -6.676 -15.050 1.00 96.75 160 ILE A C 1
ATOM 1224 O O . ILE A 1 160 ? -20.410 -6.898 -14.692 1.00 96.75 160 ILE A O 1
ATOM 1228 N N . SER A 1 161 ? -18.555 -7.549 -15.779 1.00 95.62 161 SER A N 1
ATOM 1229 C CA . SER A 1 161 ? -19.111 -8.821 -16.269 1.00 95.62 161 SER A CA 1
ATOM 1230 C C . SER A 1 161 ? -19.360 -9.842 -15.159 1.00 95.62 161 SER A C 1
ATOM 1232 O O . SER A 1 161 ? -20.210 -10.704 -15.321 1.00 95.62 161 SER A O 1
ATOM 1234 N N . LEU A 1 162 ? -18.597 -9.782 -14.062 1.00 94.50 162 LEU A N 1
ATOM 1235 C CA . LEU A 1 162 ? -18.785 -10.647 -12.891 1.00 94.50 162 LEU A CA 1
ATOM 1236 C C . LEU A 1 162 ? -19.785 -10.073 -11.878 1.00 94.50 162 LEU A C 1
ATOM 1238 O O . LEU A 1 162 ? -20.230 -10.800 -10.993 1.00 94.50 162 LEU A O 1
ATOM 1242 N N . TRP A 1 163 ? -20.077 -8.773 -11.955 1.00 90.50 163 TRP A N 1
ATOM 1243 C CA . TRP A 1 163 ? -20.982 -8.085 -11.034 1.00 90.50 163 TRP A CA 1
ATOM 1244 C C . TRP A 1 163 ? -22.462 -8.326 -11.354 1.00 90.50 163 TRP A C 1
ATOM 1246 O O . TRP A 1 163 ? -23.285 -8.319 -10.439 1.00 90.50 163 TRP A O 1
ATOM 1256 N N . TRP A 1 164 ? -22.796 -8.493 -12.636 1.00 71.12 164 TRP A N 1
ATOM 1257 C CA . TRP A 1 164 ? -24.160 -8.725 -13.118 1.00 71.12 164 TRP A CA 1
ATOM 1258 C C . TRP A 1 164 ? -24.436 -10.213 -13.324 1.00 71.12 164 TRP A C 1
ATOM 1260 O O . TRP A 1 164 ? -25.503 -10.678 -12.865 1.00 71.12 164 TRP A O 1
#

Foldseek 3Di:
DDDDDDDDDPDPPDDPVPPVPPDDPPNDVVVVVVVVVVVVPCPPPPPDDVVVVVVVVVCCVVVVVLVVLLCVCCVPPVVVDPVSSVVQCVVCPPNSSVVSDDDDDPVNVVVVVVVVVLLVCCLPPPQFDWDWDDQDPRRDIDIGGPCVVVSVVVVVVVVVVVVD

Sequence (164 aa):
MHRAAAPPQPQPPVRAENVPGAAGPDGDPECCSSWKETIMAETPKMVHAPIVTYVSVLSLLTLCPPFVILLWYTMVHADGSVVQTWNYLNQQGLQGFKDLWPIPTAIAWKIIAAFAAFEALLQLFLPGKRVEGPISPMGNQPVYKANGVLAYAVTLVTYISLWW

pLDDT: mean 79.62, std 20.03, range [36.41, 97.81]

Organism: Thalictrum thalictroides (NCBI:txid46969)

Radius of gyration: 26.92 Å; Cα contacts (8 Å, |Δi|>4): 71; chains: 1; bounding box: 70×44×58 Å

Solvent-accessible surface area (backbone atoms only — not comparable to full-atom values): 10177 Å² total; per-residue (Å²): 136,83,78,81,78,76,80,81,73,85,75,74,78,82,56,76,89,75,48,94,75,71,67,62,102,75,78,58,70,68,58,63,52,50,51,52,54,52,70,73,62,63,68,83,76,64,93,55,61,68,66,59,54,53,52,50,53,51,47,50,68,62,48,50,62,59,49,53,49,52,50,49,45,19,56,75,75,32,82,60,33,63,67,54,43,50,54,49,42,70,73,44,37,75,56,46,60,56,70,67,55,82,77,86,46,76,64,57,52,50,53,54,50,52,50,53,50,51,52,52,48,37,69,70,67,51,79,48,56,81,44,73,53,74,68,39,101,86,69,54,61,51,78,43,68,59,28,66,71,59,42,52,52,53,51,52,53,52,52,56,66,72,72,112